Protein AF-A0A1D9QK67-F1 (afdb_monomer_lite)

Secondary structure (DSSP, 8-state):
-------------PPP----S------TT---------TT--HHHHHHHHHHHHHHHHHS-SSS------SSGGGTSSSSHHHHHHHHHHHHHS--

Structure (mmCIF, N/CA/C/O backbone):
data_AF-A0A1D9QK67-F1
#
_entry.id   AF-A0A1D9QK67-F1
#
loop_
_atom_site.group_PDB
_atom_site.id
_atom_site.type_symbol
_atom_site.label_atom_id
_atom_site.label_alt_id
_atom_site.label_comp_id
_atom_site.label_asym_id
_atom_site.label_entity_id
_atom_site.label_seq_id
_atom_site.pdbx_PDB_ins_code
_atom_site.Cartn_x
_atom_site.Cartn_y
_atom_site.Cartn_z
_atom_site.occupancy
_atom_site.B_iso_or_equiv
_atom_site.auth_seq_id
_atom_site.auth_comp_id
_atom_site.auth_asym_id
_atom_site.auth_atom_id
_atom_site.pdbx_PDB_model_num
ATOM 1 N N . MET A 1 1 ? -39.611 62.622 24.370 1.00 45.94 1 MET A N 1
ATOM 2 C CA . MET A 1 1 ? -38.356 62.457 23.599 1.00 45.94 1 MET A CA 1
ATOM 3 C C . MET A 1 1 ? -38.019 60.975 23.451 1.00 45.94 1 MET A C 1
ATOM 5 O O . MET A 1 1 ? -37.628 60.352 24.427 1.00 45.94 1 MET A O 1
ATOM 9 N N . ARG A 1 2 ? -38.202 60.395 22.258 1.00 47.38 2 ARG A N 1
ATOM 10 C CA . ARG A 1 2 ? -37.784 59.020 21.929 1.00 47.38 2 ARG A CA 1
ATOM 11 C C . ARG A 1 2 ? -36.345 59.060 21.396 1.00 47.38 2 ARG A C 1
ATOM 13 O O . ARG A 1 2 ? -36.118 59.706 20.380 1.00 47.38 2 ARG A O 1
ATOM 20 N N . ARG A 1 3 ? -35.384 58.400 22.051 1.00 47.41 3 ARG A N 1
ATOM 21 C CA . ARG A 1 3 ? -34.043 58.156 21.483 1.00 47.41 3 ARG A CA 1
ATOM 22 C C . ARG A 1 3 ? -33.975 56.703 21.019 1.00 47.41 3 ARG A C 1
ATOM 24 O O . ARG A 1 3 ? -33.941 55.793 21.838 1.00 47.41 3 ARG A O 1
ATOM 31 N N . GLY A 1 4 ? -34.029 56.506 19.703 1.00 41.66 4 GLY A N 1
ATOM 32 C CA . GLY A 1 4 ? -33.825 55.208 19.065 1.00 41.66 4 GLY A CA 1
ATOM 33 C C . GLY A 1 4 ? -32.346 54.829 19.088 1.00 41.66 4 GLY A C 1
ATOM 34 O O . GLY A 1 4 ? -31.501 55.612 18.661 1.00 41.66 4 GLY A O 1
ATOM 35 N N . GLY A 1 5 ? -32.038 53.638 19.598 1.00 46.22 5 GLY A N 1
ATOM 36 C CA . GLY A 1 5 ? -30.711 53.038 19.505 1.00 46.22 5 GLY A CA 1
ATOM 37 C C . GLY A 1 5 ? -30.565 52.280 18.189 1.00 46.22 5 GLY A C 1
ATOM 38 O O . GLY A 1 5 ? -31.263 51.294 17.961 1.00 46.22 5 GLY A O 1
ATOM 39 N N . PHE A 1 6 ? -29.655 52.723 17.324 1.00 53.16 6 PHE A N 1
ATOM 40 C CA . PHE A 1 6 ? -29.230 51.960 16.152 1.00 53.16 6 PHE A CA 1
ATOM 41 C C . PHE A 1 6 ? -28.248 50.867 16.602 1.00 53.16 6 PHE A C 1
ATOM 43 O O . PHE A 1 6 ? -27.134 51.161 17.029 1.00 53.16 6 PHE A O 1
ATOM 50 N N . ARG A 1 7 ? -28.658 49.594 16.518 1.00 54.94 7 ARG A N 1
ATOM 51 C CA . ARG A 1 7 ? -27.778 48.429 16.713 1.00 54.94 7 ARG A CA 1
ATOM 52 C C . ARG A 1 7 ? -27.261 47.993 15.343 1.00 54.94 7 ARG A C 1
ATOM 54 O O . ARG A 1 7 ? -27.989 47.369 14.575 1.00 54.94 7 ARG A O 1
ATOM 61 N N . GLY A 1 8 ? -26.018 48.347 15.020 1.00 50.00 8 GLY A N 1
ATOM 62 C CA . GLY A 1 8 ? -25.337 47.837 13.830 1.00 50.00 8 GLY A CA 1
ATOM 63 C C . GLY A 1 8 ? -25.098 46.332 13.965 1.00 50.00 8 GLY A C 1
ATOM 64 O O . GLY A 1 8 ? -24.422 45.895 14.893 1.00 50.00 8 GLY A O 1
ATOM 65 N N . LYS A 1 9 ? -25.669 45.526 13.063 1.00 51.97 9 LYS A N 1
ATOM 66 C CA . LYS A 1 9 ? -25.337 44.100 12.946 1.00 51.97 9 LYS A CA 1
ATOM 67 C C . LYS A 1 9 ? -23.940 43.976 12.336 1.00 51.97 9 LYS A C 1
ATOM 69 O O . LYS A 1 9 ? -23.760 44.257 11.153 1.00 51.97 9 LYS A O 1
ATOM 74 N N . GLY A 1 10 ? -22.965 43.546 13.136 1.00 51.19 10 GLY A N 1
ATOM 75 C CA . GLY A 1 10 ? -21.677 43.080 12.631 1.00 51.19 10 GLY A CA 1
ATOM 76 C C . GLY A 1 10 ? -21.906 41.892 11.699 1.00 51.19 10 GLY A C 1
ATOM 77 O O . GLY A 1 10 ? -22.466 40.877 12.105 1.00 51.19 10 GLY A O 1
ATOM 78 N N . LYS A 1 11 ? -21.539 42.046 10.427 1.00 56.12 11 LYS A N 1
ATOM 79 C CA . LYS A 1 11 ? -21.581 40.972 9.436 1.00 56.12 11 LYS A CA 1
ATOM 80 C C . LYS A 1 11 ? -20.384 40.062 9.702 1.00 56.12 11 LYS A C 1
ATOM 82 O O . LYS A 1 11 ? -19.265 40.407 9.324 1.00 56.12 11 LYS A O 1
ATOM 87 N N . GLU A 1 12 ? -20.611 38.939 10.381 1.00 64.25 12 GLU A N 1
ATOM 88 C CA . GLU A 1 12 ? -19.605 37.885 10.512 1.00 64.25 12 GLU A CA 1
ATOM 89 C C . GLU A 1 12 ? -19.190 37.439 9.107 1.00 64.25 12 GLU A C 1
ATOM 91 O O . GLU A 1 12 ? -19.999 36.977 8.300 1.00 64.25 12 GLU A O 1
ATOM 96 N N . ARG A 1 13 ? -17.918 37.671 8.775 1.00 59.81 13 ARG A N 1
ATOM 97 C CA . ARG A 1 13 ? -17.325 37.176 7.537 1.00 59.81 13 ARG A CA 1
ATOM 98 C C . ARG A 1 13 ? -17.185 35.668 7.700 1.00 59.81 13 ARG A C 1
ATOM 100 O O . ARG A 1 13 ? -16.326 35.220 8.454 1.00 59.81 13 ARG A O 1
ATOM 107 N N . GLY A 1 14 ? -18.041 34.905 7.020 1.00 56.72 14 GLY A N 1
ATOM 108 C CA . GLY A 1 14 ? -17.903 33.455 6.933 1.00 56.72 14 GLY A CA 1
ATOM 109 C C . GLY A 1 14 ? -16.480 33.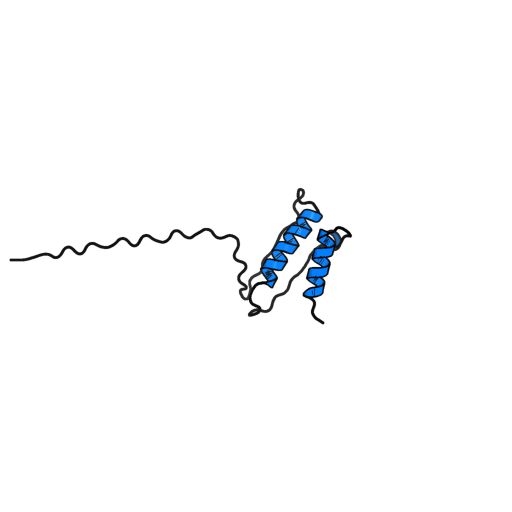117 6.498 1.00 56.72 14 GLY A C 1
ATOM 110 O O . GLY A 1 14 ? -16.025 33.595 5.457 1.00 56.72 14 GLY A O 1
ATOM 11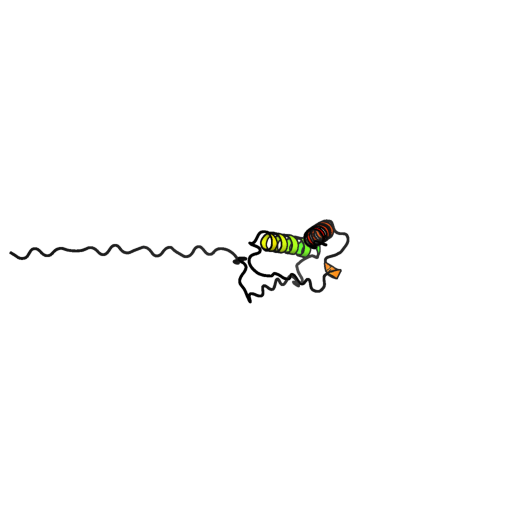1 N N . LYS A 1 15 ? -15.752 32.367 7.334 1.00 62.78 15 LYS A N 1
ATOM 112 C CA . LYS A 1 15 ? -14.416 31.879 6.990 1.00 62.78 15 LYS A CA 1
ATOM 113 C C . LYS A 1 15 ? -14.557 31.057 5.713 1.00 62.78 15 LYS A C 1
ATOM 115 O O . LYS A 1 15 ? -15.268 30.056 5.707 1.00 62.78 15 LYS A O 1
ATOM 120 N N . ALA A 1 16 ? -13.925 31.510 4.633 1.00 65.38 16 ALA A N 1
ATOM 121 C CA . ALA A 1 16 ? -13.837 30.726 3.414 1.00 65.38 16 ALA A CA 1
ATOM 122 C C . ALA A 1 16 ? -13.197 29.380 3.775 1.00 65.38 16 ALA A C 1
ATOM 124 O O . ALA A 1 16 ? -12.124 29.356 4.380 1.00 65.38 16 ALA A O 1
ATOM 125 N N . ALA A 1 17 ? -13.885 28.280 3.467 1.00 67.56 17 ALA A N 1
ATOM 126 C CA . ALA A 1 17 ? -13.349 26.947 3.679 1.00 67.56 17 ALA A CA 1
ATOM 127 C C . ALA A 1 17 ? -12.046 26.833 2.880 1.00 67.56 17 ALA A C 1
ATOM 129 O O . ALA A 1 17 ? -12.047 26.928 1.650 1.00 67.56 17 ALA A O 1
ATOM 130 N N . VAL A 1 18 ? -10.927 26.692 3.590 1.00 69.75 18 VAL A N 1
ATOM 131 C CA . VAL A 1 18 ? -9.644 26.368 2.974 1.00 69.75 18 VAL A CA 1
ATOM 132 C C . VAL A 1 18 ? -9.839 25.016 2.303 1.00 69.75 18 VAL A C 1
ATOM 134 O O . VAL A 1 18 ? -10.173 24.044 2.975 1.00 69.75 18 VAL A O 1
ATOM 137 N N . LYS A 1 19 ? -9.685 24.955 0.978 1.00 64.81 19 LYS A N 1
ATOM 138 C CA . LYS A 1 19 ? -9.657 23.677 0.266 1.00 64.81 19 LYS A CA 1
ATOM 139 C C . LYS A 1 19 ? -8.364 22.967 0.654 1.00 64.81 19 LYS A C 1
ATOM 141 O O . LYS A 1 19 ? -7.317 23.224 0.068 1.00 64.81 19 LYS A O 1
ATOM 146 N N . THR A 1 20 ? -8.425 22.143 1.688 1.00 71.44 20 THR A N 1
ATOM 147 C CA . THR A 1 20 ? -7.366 21.188 2.004 1.00 71.44 20 THR A CA 1
ATOM 148 C C . THR A 1 20 ? -7.412 20.047 0.986 1.00 71.44 20 THR A C 1
ATOM 150 O O . THR A 1 20 ? -8.426 19.857 0.311 1.00 71.44 20 THR A O 1
ATOM 153 N N . GLY A 1 21 ? -6.302 19.321 0.828 1.00 79.00 21 GLY A N 1
ATOM 154 C CA . GLY A 1 21 ? -6.265 18.110 0.003 1.00 79.00 21 GLY A CA 1
ATOM 155 C C . GLY A 1 21 ? -7.195 17.010 0.533 1.00 79.00 21 GLY A C 1
ATOM 156 O O . GLY A 1 21 ? -8.015 17.245 1.420 1.00 79.00 21 GLY A O 1
ATOM 157 N N . ASN A 1 22 ? -7.052 15.796 -0.003 1.00 83.38 22 ASN A N 1
ATOM 158 C CA . ASN A 1 22 ? -7.834 14.648 0.461 1.00 83.38 22 ASN A CA 1
ATOM 159 C C . ASN A 1 22 ? -7.647 14.437 1.969 1.00 83.38 22 ASN A C 1
ATOM 161 O O . ASN A 1 22 ? -6.516 14.381 2.450 1.00 83.38 22 ASN A O 1
ATOM 165 N N . ASP A 1 23 ? -8.757 14.321 2.698 1.00 86.31 23 ASP A N 1
ATOM 166 C CA . ASP A 1 23 ? -8.738 14.013 4.124 1.00 86.31 23 ASP A CA 1
ATOM 167 C C . ASP A 1 23 ? -8.456 12.519 4.326 1.00 86.31 23 ASP A C 1
ATOM 169 O O . ASP A 1 23 ? -9.181 11.651 3.829 1.00 86.31 23 ASP A O 1
ATOM 173 N N . TRP A 1 24 ? -7.388 12.208 5.055 1.00 87.25 24 TRP A N 1
ATOM 174 C CA . TRP A 1 24 ? -6.980 10.841 5.370 1.00 87.25 24 TRP A CA 1
ATOM 175 C C . TRP A 1 24 ? -7.385 10.403 6.782 1.00 87.25 24 TRP A C 1
ATOM 177 O O . TRP A 1 24 ? -7.112 9.259 7.146 1.00 87.25 24 TRP A O 1
ATOM 187 N N . THR A 1 25 ? -8.121 11.229 7.531 1.00 89.38 25 THR A N 1
ATOM 188 C CA . THR A 1 25 ? -8.612 10.912 8.881 1.00 89.38 25 THR A CA 1
ATOM 189 C C . THR A 1 25 ? -9.399 9.588 8.890 1.00 89.38 25 THR A C 1
ATOM 191 O O . THR A 1 25 ? -10.356 9.436 8.130 1.00 89.38 25 THR A O 1
ATOM 194 N N . PRO A 1 26 ? -9.003 8.568 9.674 1.00 88.25 26 PRO A N 1
ATOM 195 C CA . PRO A 1 26 ? -9.681 7.274 9.686 1.00 88.25 26 PRO A CA 1
ATOM 196 C C . PRO A 1 26 ? -11.104 7.388 10.239 1.00 88.25 26 PRO A C 1
ATOM 198 O O . PRO A 1 26 ? -11.303 7.912 11.331 1.00 88.25 26 PRO A O 1
ATOM 201 N N . GLU A 1 27 ? -12.075 6.829 9.518 1.00 90.69 27 GLU A N 1
ATOM 202 C CA . GLU A 1 27 ? -13.479 6.776 9.932 1.00 90.69 27 GLU A CA 1
ATOM 203 C C . GLU A 1 27 ? -14.009 5.343 9.765 1.00 90.69 27 GLU A C 1
ATOM 205 O O . GLU A 1 27 ? -13.695 4.692 8.760 1.00 90.69 27 GLU A O 1
ATOM 210 N N . PRO A 1 28 ? -14.801 4.816 10.716 1.00 91.06 28 PRO A N 1
ATOM 211 C CA . PRO A 1 28 ? -15.429 3.507 10.565 1.00 91.06 28 PRO A CA 1
ATOM 212 C C . PRO A 1 28 ? -16.285 3.428 9.294 1.00 91.06 28 PRO A C 1
ATOM 214 O O . PRO A 1 28 ? -17.068 4.327 9.007 1.00 91.06 28 PRO A O 1
ATOM 217 N N . GLY A 1 29 ? -16.150 2.336 8.538 1.00 90.56 29 GLY A N 1
ATOM 218 C CA . GLY A 1 29 ? -16.902 2.125 7.295 1.00 90.56 29 GLY A CA 1
ATOM 219 C C . GLY A 1 29 ? -16.378 2.901 6.079 1.00 90.56 29 GLY A C 1
ATOM 220 O O . GLY A 1 29 ? -16.981 2.812 5.011 1.00 90.56 29 GLY A O 1
ATOM 221 N N . ARG A 1 30 ? -15.260 3.631 6.201 1.00 90.19 30 ARG A N 1
ATOM 222 C CA . ARG A 1 30 ? -14.649 4.357 5.081 1.00 90.19 30 ARG A CA 1
ATOM 223 C C . ARG A 1 30 ? -13.741 3.450 4.247 1.00 90.19 30 ARG A C 1
ATOM 225 O O . ARG A 1 30 ? -12.796 2.865 4.770 1.00 90.19 30 ARG A O 1
ATOM 232 N N . LEU A 1 31 ? -14.007 3.384 2.942 1.00 90.88 31 LEU A N 1
ATOM 233 C CA . LEU A 1 31 ? -13.167 2.710 1.949 1.00 90.88 31 LEU A CA 1
ATOM 234 C C . LEU A 1 31 ? -12.466 3.755 1.076 1.00 90.88 31 LEU A C 1
ATOM 236 O O . LEU A 1 31 ? -13.124 4.501 0.353 1.00 90.88 31 LEU A O 1
ATOM 240 N N . THR A 1 32 ? -11.137 3.785 1.123 1.00 89.19 32 THR A N 1
ATOM 241 C CA . THR A 1 32 ? -10.317 4.637 0.254 1.00 89.19 32 THR A CA 1
ATOM 242 C C . THR A 1 32 ? -9.689 3.778 -0.834 1.00 89.19 32 THR A C 1
ATOM 244 O O . THR A 1 32 ? -8.938 2.856 -0.528 1.00 89.19 32 THR A O 1
ATOM 247 N N . ILE A 1 33 ? -9.982 4.090 -2.098 1.00 90.12 33 ILE A N 1
ATOM 248 C CA . ILE A 1 33 ? -9.387 3.427 -3.263 1.00 90.12 33 ILE A CA 1
ATOM 249 C C . ILE A 1 33 ? -8.372 4.383 -3.883 1.00 90.12 33 ILE A C 1
ATOM 251 O O . ILE A 1 33 ? -8.699 5.532 -4.178 1.00 90.12 33 ILE A O 1
ATOM 255 N N . VAL A 1 34 ? -7.147 3.901 -4.075 1.00 87.25 34 VAL A N 1
ATOM 256 C CA . VAL A 1 34 ? -6.086 4.629 -4.774 1.00 87.25 34 VAL A CA 1
ATOM 257 C C . VAL A 1 34 ? -5.847 3.920 -6.099 1.00 87.25 34 VAL A C 1
ATOM 259 O O . VAL A 1 34 ? -5.311 2.816 -6.118 1.00 87.25 34 VAL A O 1
ATOM 262 N N . ASP A 1 35 ? -6.273 4.544 -7.194 1.00 85.38 35 ASP A N 1
ATOM 263 C CA . ASP A 1 35 ? -6.047 4.016 -8.537 1.00 85.38 35 ASP A CA 1
ATOM 264 C C . ASP A 1 35 ? -4.719 4.543 -9.094 1.00 85.38 35 ASP A C 1
ATOM 266 O O . ASP A 1 35 ? -4.536 5.748 -9.278 1.00 85.38 35 ASP A O 1
ATOM 270 N N . LEU A 1 36 ? -3.784 3.621 -9.325 1.00 78.25 36 LEU A N 1
ATOM 271 C CA . LEU A 1 36 ? -2.457 3.882 -9.889 1.00 78.25 36 LEU A CA 1
ATOM 272 C C . LEU A 1 36 ? -2.291 3.257 -11.282 1.00 78.25 36 LEU A C 1
ATOM 274 O O . LEU A 1 36 ? -1.200 3.309 -11.855 1.00 78.25 36 LEU A O 1
ATOM 278 N N . LEU A 1 37 ? -3.354 2.673 -11.842 1.00 70.50 37 LEU A N 1
ATOM 279 C CA . LEU A 1 37 ? -3.363 1.994 -13.136 1.00 70.50 37 LEU A CA 1
ATOM 280 C C . LEU A 1 37 ? -3.581 3.006 -14.267 1.00 70.50 37 LEU A C 1
ATOM 282 O O . LEU A 1 37 ? -4.506 2.893 -15.067 1.00 70.50 37 LEU A O 1
ATOM 286 N N . TYR A 1 38 ? -2.725 4.022 -14.346 1.00 71.44 38 TYR A N 1
ATOM 287 C CA . TYR A 1 38 ? -2.772 4.991 -15.437 1.00 71.44 38 TYR A CA 1
ATOM 288 C C . TYR A 1 38 ? -1.650 4.709 -16.448 1.00 71.44 38 TYR A C 1
ATOM 290 O O . TYR A 1 38 ? -0.499 4.549 -16.039 1.00 71.44 38 TYR A O 1
ATOM 298 N N . PRO A 1 39 ? -1.924 4.697 -17.769 1.00 71.25 39 PRO A N 1
ATOM 299 C CA . PRO A 1 39 ? -0.942 4.314 -18.790 1.00 71.25 39 PRO A CA 1
ATOM 300 C C . PRO A 1 39 ? 0.307 5.206 -18.853 1.00 71.25 39 PRO A C 1
ATOM 302 O O . PRO A 1 39 ? 1.285 4.828 -19.490 1.00 71.25 39 PRO A O 1
ATOM 305 N N . CYS A 1 40 ? 0.302 6.380 -18.211 1.00 71.38 40 CYS A N 1
ATOM 306 C CA . CYS A 1 40 ? 1.475 7.256 -18.129 1.00 71.38 40 CYS A CA 1
ATOM 307 C C . CYS A 1 40 ? 2.248 7.179 -16.802 1.00 71.38 40 CYS A C 1
ATOM 309 O O . CYS A 1 40 ? 3.207 7.930 -16.627 1.00 71.38 40 CYS A O 1
ATOM 311 N N . ILE A 1 41 ? 1.841 6.327 -15.858 1.00 80.19 41 ILE A N 1
ATOM 312 C CA . ILE A 1 41 ? 2.571 6.141 -14.603 1.00 80.19 41 ILE A CA 1
ATOM 313 C C . ILE A 1 41 ? 3.548 4.980 -14.787 1.00 80.19 41 ILE A C 1
ATOM 315 O O . ILE A 1 41 ? 3.156 3.857 -15.100 1.00 80.19 41 ILE A O 1
ATOM 319 N N . THR A 1 42 ? 4.840 5.255 -14.602 1.00 85.25 42 THR A N 1
ATOM 320 C CA . THR A 1 42 ? 5.865 4.206 -14.571 1.00 85.25 42 THR A CA 1
ATOM 321 C C . THR A 1 42 ? 5.712 3.370 -13.303 1.00 85.25 42 THR A C 1
ATOM 323 O O . THR A 1 42 ? 5.189 3.846 -12.295 1.00 85.25 42 THR A O 1
ATOM 326 N N . SER A 1 43 ? 6.212 2.131 -13.311 1.00 81.25 43 SER A N 1
ATOM 327 C CA . SER A 1 43 ? 6.199 1.298 -12.102 1.00 81.25 43 SER A CA 1
ATOM 328 C C . SER A 1 43 ? 6.867 1.997 -10.912 1.00 81.25 43 SER A C 1
ATOM 330 O O . SER A 1 43 ? 6.362 1.907 -9.800 1.00 81.25 43 SER A O 1
ATOM 332 N N . GLU A 1 44 ? 7.968 2.714 -11.139 1.00 83.38 44 GLU A N 1
ATOM 333 C CA . GLU A 1 44 ? 8.704 3.454 -10.102 1.00 83.38 44 GLU A CA 1
ATOM 334 C C . GLU A 1 44 ? 7.881 4.634 -9.560 1.00 83.38 44 GLU A C 1
ATOM 336 O O . GLU A 1 44 ? 7.834 4.874 -8.349 1.00 83.38 44 GLU A O 1
ATOM 341 N N . GLY A 1 45 ? 7.164 5.336 -10.447 1.00 85.75 45 GLY A N 1
ATOM 342 C CA . GLY A 1 45 ? 6.245 6.411 -10.079 1.00 85.75 45 GLY A CA 1
ATOM 343 C C . GLY A 1 45 ? 5.062 5.909 -9.251 1.00 85.75 45 GLY A C 1
ATOM 344 O O . GLY A 1 45 ? 4.718 6.516 -8.237 1.00 85.75 45 GLY A O 1
ATOM 345 N N . ALA A 1 46 ? 4.485 4.765 -9.626 1.00 85.44 46 ALA A N 1
ATOM 346 C CA . ALA A 1 46 ? 3.444 4.109 -8.842 1.00 85.44 46 ALA A CA 1
ATOM 347 C C . ALA A 1 46 ? 3.964 3.663 -7.466 1.00 85.44 46 ALA A C 1
ATOM 349 O O . ALA A 1 46 ? 3.305 3.938 -6.465 1.00 85.44 46 ALA A O 1
ATOM 350 N N . CYS A 1 47 ? 5.158 3.059 -7.386 1.00 85.31 47 CYS A N 1
ATOM 351 C CA . CYS A 1 47 ? 5.778 2.679 -6.110 1.00 85.31 47 CYS A CA 1
ATOM 352 C C . CYS A 1 47 ? 5.984 3.891 -5.192 1.00 85.31 47 CYS A C 1
ATOM 354 O O . CYS A 1 47 ? 5.671 3.837 -4.003 1.00 85.31 47 CYS A O 1
ATOM 356 N N . SER A 1 48 ? 6.462 5.006 -5.746 1.00 87.31 48 SER A N 1
ATOM 357 C CA . SER A 1 48 ? 6.665 6.251 -4.999 1.00 87.31 48 SER A CA 1
ATOM 358 C C . SER A 1 48 ? 5.349 6.820 -4.46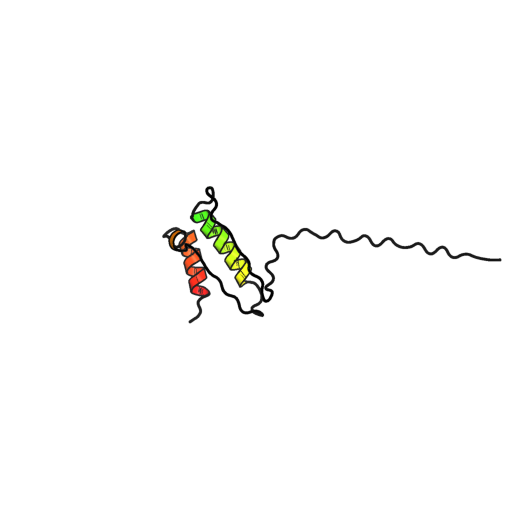9 1.00 87.31 48 SER A C 1
ATOM 360 O O . SER A 1 48 ? 5.253 7.173 -3.293 1.00 87.31 48 SER A O 1
ATOM 362 N N . LEU A 1 49 ? 4.314 6.875 -5.311 1.00 88.81 49 LEU A N 1
ATOM 363 C CA . LEU A 1 49 ? 3.000 7.377 -4.911 1.00 88.81 49 LEU A CA 1
ATOM 364 C C . LEU A 1 49 ? 2.351 6.470 -3.861 1.00 88.81 49 LEU A C 1
ATOM 366 O O . LEU A 1 49 ? 1.790 6.962 -2.883 1.00 88.81 49 LEU A O 1
ATOM 370 N N . PHE A 1 50 ? 2.502 5.155 -4.006 1.00 87.69 50 PHE A N 1
ATOM 371 C CA . PHE A 1 50 ? 2.037 4.204 -3.009 1.00 87.69 50 PHE A CA 1
ATOM 372 C C . PHE A 1 50 ? 2.758 4.392 -1.669 1.00 87.69 50 PHE A C 1
ATOM 374 O O . PHE A 1 50 ? 2.090 4.436 -0.641 1.00 87.69 50 PHE A O 1
ATOM 381 N N . ASN A 1 51 ? 4.084 4.577 -1.657 1.00 87.81 51 ASN A N 1
ATOM 382 C CA . ASN A 1 51 ? 4.844 4.859 -0.431 1.00 87.81 51 ASN A CA 1
ATOM 383 C C . ASN A 1 51 ? 4.344 6.116 0.288 1.00 87.81 51 ASN A C 1
ATOM 385 O O . ASN A 1 51 ? 4.202 6.113 1.511 1.00 87.81 51 ASN A O 1
ATOM 389 N N . ILE A 1 52 ? 4.025 7.172 -0.464 1.00 89.38 52 ILE A N 1
ATOM 390 C CA . ILE A 1 52 ? 3.452 8.405 0.089 1.00 89.38 52 ILE A CA 1
ATOM 391 C C . ILE A 1 52 ? 2.075 8.126 0.705 1.00 89.38 52 ILE A C 1
ATOM 393 O O . ILE A 1 52 ? 1.843 8.464 1.866 1.00 89.38 52 ILE A O 1
ATOM 397 N N . CYS A 1 53 ? 1.170 7.478 -0.036 1.00 89.81 53 CYS A N 1
ATOM 398 C CA . CYS A 1 53 ? -0.162 7.125 0.462 1.00 89.81 53 CYS A CA 1
ATOM 399 C C . CYS A 1 53 ? -0.092 6.227 1.703 1.00 89.81 53 CYS A C 1
ATOM 401 O O . CYS A 1 53 ? -0.837 6.434 2.661 1.00 89.81 53 CYS A O 1
ATOM 403 N N . LEU A 1 54 ? 0.823 5.261 1.702 1.00 88.69 54 LEU A N 1
ATOM 404 C CA . LEU A 1 54 ? 1.059 4.343 2.804 1.00 88.69 54 LEU A CA 1
ATOM 405 C C . LEU A 1 54 ? 1.576 5.081 4.046 1.00 88.69 54 LEU A C 1
ATOM 407 O O . LEU A 1 54 ? 1.042 4.856 5.127 1.00 88.69 54 LEU A O 1
ATOM 411 N N . SER A 1 55 ? 2.539 5.999 3.908 1.00 89.38 55 SER A N 1
ATOM 412 C CA . SER A 1 55 ? 3.033 6.811 5.035 1.00 89.38 55 SER A CA 1
ATOM 413 C C . SER A 1 55 ? 1.908 7.629 5.660 1.00 89.38 55 SER A C 1
ATOM 415 O O . SER A 1 55 ? 1.665 7.525 6.862 1.00 89.38 55 SER A O 1
ATOM 417 N N . ILE A 1 56 ? 1.142 8.350 4.830 1.00 89.44 56 ILE A N 1
ATOM 418 C CA . ILE A 1 56 ? 0.003 9.152 5.293 1.00 89.44 56 ILE A CA 1
ATOM 419 C C . ILE A 1 56 ? -1.005 8.266 6.021 1.00 89.44 56 ILE A C 1
ATOM 421 O O . ILE A 1 56 ? -1.489 8.645 7.085 1.00 89.44 56 ILE A O 1
ATOM 425 N N . PHE A 1 57 ? -1.313 7.085 5.477 1.00 88.06 57 PHE A N 1
ATOM 426 C CA . PHE A 1 57 ? -2.227 6.136 6.099 1.00 88.06 57 PHE A CA 1
ATOM 427 C C . PHE A 1 57 ? -1.716 5.668 7.465 1.00 88.06 57 PHE A C 1
ATOM 429 O O . PHE A 1 57 ? -2.484 5.652 8.424 1.00 88.06 57 PHE A O 1
ATOM 436 N N . LEU A 1 58 ? -0.438 5.318 7.594 1.00 86.62 58 LEU A N 1
ATOM 437 C CA . LEU A 1 58 ? 0.139 4.798 8.839 1.00 86.62 58 LEU A CA 1
ATOM 438 C C . LEU A 1 58 ? 0.273 5.850 9.936 1.00 86.62 58 LEU A C 1
ATOM 440 O O . LEU A 1 58 ? 0.069 5.522 11.103 1.00 86.62 58 LEU A O 1
ATOM 444 N N . GLU A 1 59 ? 0.569 7.096 9.569 1.00 88.00 59 GLU A N 1
ATOM 445 C CA . GLU A 1 59 ? 0.693 8.220 10.503 1.00 88.00 59 GLU A CA 1
ATOM 446 C C . GLU A 1 59 ? -0.627 8.552 11.217 1.00 88.00 59 GLU A C 1
ATOM 448 O O . GLU A 1 59 ? -0.618 9.169 12.282 1.00 88.00 59 GLU A O 1
ATOM 453 N N . GLN A 1 60 ? -1.774 8.122 10.677 1.00 87.12 60 GLN A N 1
ATOM 454 C CA . GLN A 1 60 ? -3.062 8.371 11.325 1.00 87.12 60 GLN A CA 1
ATOM 455 C C . GLN A 1 60 ? -3.275 7.519 12.583 1.00 87.12 60 GLN A C 1
ATOM 457 O O . GLN A 1 60 ? -2.770 6.398 12.707 1.00 87.12 60 GLN A O 1
ATOM 462 N N . SER A 1 61 ? -4.134 8.018 13.480 1.00 83.44 61 S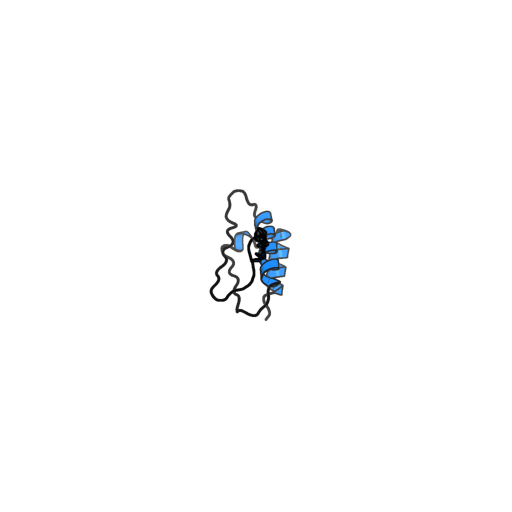ER A N 1
ATOM 463 C CA . SER A 1 61 ? -4.506 7.330 14.723 1.00 83.44 61 SER A CA 1
ATOM 464 C C . SER A 1 61 ? -5.048 5.910 14.486 1.00 83.44 61 SER A C 1
ATOM 466 O O . SER A 1 61 ? -5.819 5.663 13.559 1.00 83.44 61 SER A O 1
ATOM 468 N N . LEU A 1 62 ? -4.677 4.974 15.362 1.00 83.88 62 LEU A N 1
ATOM 469 C CA . LEU A 1 62 ? -5.075 3.558 15.313 1.00 83.88 62 LEU A CA 1
ATOM 470 C C . LEU A 1 62 ? -6.433 3.280 15.992 1.00 83.88 62 LEU A C 1
ATOM 472 O O . LEU A 1 62 ? -6.704 2.156 16.398 1.00 83.88 62 LEU A O 1
ATOM 476 N N . ASN A 1 63 ? -7.299 4.290 16.120 1.00 87.00 63 ASN A N 1
ATOM 477 C CA . ASN A 1 63 ? -8.572 4.183 16.850 1.00 87.00 63 ASN A CA 1
ATOM 478 C C . ASN A 1 63 ? -9.621 3.307 16.141 1.00 87.00 63 ASN A C 1
ATOM 480 O O . ASN A 1 63 ? -10.639 2.955 16.732 1.00 87.00 63 ASN A O 1
ATOM 484 N N . VAL A 1 64 ? -9.385 2.974 14.871 1.00 88.00 64 VAL A N 1
ATOM 485 C CA . VAL A 1 64 ? -10.245 2.134 14.035 1.00 88.00 64 VAL A CA 1
ATOM 486 C C . VAL A 1 64 ? -9.393 1.004 13.459 1.00 88.00 64 VAL A C 1
ATOM 488 O O . VAL A 1 64 ? -8.232 1.219 13.104 1.00 88.00 64 VAL A O 1
ATOM 491 N N . GLY A 1 65 ? -9.968 -0.198 13.359 1.00 85.31 65 GLY A N 1
ATOM 492 C CA . GLY A 1 65 ? -9.343 -1.319 12.658 1.00 85.31 65 GLY A CA 1
ATOM 493 C C . GLY A 1 65 ? -9.124 -0.975 11.186 1.00 85.31 65 GLY A C 1
ATOM 494 O O . GLY A 1 65 ? -10.021 -0.461 10.520 1.00 85.31 65 GLY A O 1
ATOM 495 N N . ARG A 1 66 ? -7.917 -1.229 10.684 1.00 86.50 66 ARG A N 1
ATOM 496 C CA . ARG A 1 66 ? -7.488 -0.826 9.345 1.00 86.50 66 ARG A CA 1
ATOM 497 C C . ARG A 1 66 ? -6.934 -2.020 8.595 1.00 86.50 66 ARG A C 1
ATOM 499 O O . ARG A 1 66 ? -6.171 -2.800 9.155 1.00 86.50 66 ARG A O 1
ATOM 506 N N . VAL A 1 67 ? -7.312 -2.131 7.328 1.00 87.94 67 VAL A N 1
ATOM 507 C CA . VAL A 1 67 ? -6.822 -3.161 6.414 1.00 87.94 67 VAL A CA 1
ATOM 508 C C . VAL A 1 67 ? -6.290 -2.461 5.177 1.00 87.94 67 VAL A C 1
ATOM 510 O O . VAL A 1 67 ? -6.930 -1.549 4.655 1.00 87.94 67 VAL A O 1
ATOM 513 N N . ILE A 1 68 ? -5.113 -2.885 4.732 1.00 87.69 68 ILE A N 1
ATOM 514 C CA . ILE A 1 68 ? -4.520 -2.461 3.469 1.00 87.69 68 ILE A CA 1
ATOM 515 C C . ILE A 1 68 ? -4.557 -3.668 2.547 1.00 87.69 68 ILE A C 1
ATOM 517 O O . ILE A 1 68 ? -4.122 -4.754 2.928 1.00 87.69 68 ILE A O 1
ATOM 521 N N . VAL A 1 69 ? -5.079 -3.471 1.343 1.00 88.12 69 VAL A N 1
ATOM 522 C CA . VAL A 1 69 ? -5.083 -4.479 0.287 1.00 88.12 69 VAL A CA 1
ATOM 523 C C . VAL A 1 69 ? -4.275 -3.914 -0.870 1.00 88.12 69 VAL A C 1
ATOM 525 O O . VAL A 1 69 ? -4.541 -2.800 -1.316 1.00 88.12 69 VAL A O 1
ATOM 528 N N . LEU A 1 70 ? -3.276 -4.665 -1.329 1.00 85.75 70 LEU A N 1
ATOM 529 C CA . LEU A 1 70 ? -2.586 -4.381 -2.582 1.00 85.75 70 LEU A CA 1
ATOM 530 C C . LEU A 1 70 ? -3.096 -5.342 -3.648 1.00 85.75 70 LEU A C 1
ATOM 532 O O . LEU A 1 70 ? -2.942 -6.554 -3.501 1.00 85.75 70 LEU A O 1
ATOM 536 N N . ASP A 1 71 ? -3.662 -4.791 -4.716 1.00 85.94 71 ASP A N 1
ATOM 537 C CA . ASP A 1 71 ? -3.974 -5.544 -5.927 1.00 85.94 71 ASP A CA 1
ATOM 538 C C . ASP A 1 71 ? -2.799 -5.477 -6.911 1.00 85.94 71 ASP A C 1
ATOM 540 O O . ASP A 1 71 ? -2.038 -4.507 -6.913 1.00 85.94 71 ASP A O 1
ATOM 544 N N . GLU A 1 72 ? -2.621 -6.521 -7.721 1.00 83.44 72 GLU A N 1
ATOM 545 C CA . GLU A 1 72 ? -1.562 -6.608 -8.739 1.00 83.44 72 GLU A CA 1
ATOM 546 C C . GLU A 1 72 ? -0.147 -6.291 -8.203 1.00 83.44 72 GLU A C 1
ATOM 548 O O . GLU A 1 72 ? 0.725 -5.816 -8.932 1.00 83.44 72 GLU A O 1
ATOM 553 N N . ALA A 1 73 ? 0.115 -6.580 -6.920 1.00 79.06 73 ALA A N 1
ATOM 554 C CA . ALA A 1 73 ? 1.350 -6.194 -6.228 1.00 79.06 73 ALA A CA 1
ATOM 555 C C . ALA A 1 73 ? 2.626 -6.681 -6.936 1.00 79.06 73 ALA A C 1
ATOM 557 O O . ALA A 1 73 ? 3.664 -6.030 -6.863 1.00 79.06 73 ALA A O 1
ATOM 558 N N . HIS A 1 74 ? 2.536 -7.788 -7.677 1.00 81.38 74 HIS A N 1
ATOM 559 C CA . HIS A 1 74 ? 3.624 -8.341 -8.480 1.00 81.38 74 HIS A CA 1
ATOM 560 C C . HIS A 1 74 ? 4.145 -7.381 -9.568 1.00 81.38 74 HIS A C 1
ATOM 562 O O . HIS A 1 74 ? 5.281 -7.532 -10.009 1.00 81.38 74 HIS A O 1
ATOM 568 N N . LYS A 1 75 ? 3.363 -6.376 -9.985 1.00 77.38 75 LYS A N 1
ATOM 569 C CA . LYS A 1 75 ? 3.822 -5.311 -10.894 1.00 77.38 75 LYS A CA 1
ATOM 570 C C . LYS A 1 75 ? 4.767 -4.321 -10.213 1.00 77.38 75 LYS A C 1
ATOM 572 O O . LYS A 1 75 ? 5.622 -3.742 -10.878 1.00 77.38 75 LYS A O 1
ATOM 577 N N . TYR A 1 76 ? 4.624 -4.153 -8.900 1.00 73.19 76 TYR A N 1
ATOM 578 C CA . TYR A 1 76 ? 5.289 -3.112 -8.113 1.00 73.19 76 TYR A CA 1
ATOM 579 C C . TYR A 1 76 ? 6.339 -3.667 -7.141 1.00 73.19 76 TYR A C 1
ATOM 581 O O . TYR A 1 76 ? 7.267 -2.958 -6.776 1.00 73.19 76 TYR A O 1
ATOM 589 N N . MET A 1 77 ? 6.251 -4.943 -6.760 1.00 74.50 77 MET A N 1
ATOM 590 C CA . MET A 1 77 ? 7.253 -5.671 -5.969 1.00 74.50 77 MET A CA 1
ATOM 591 C C . MET A 1 77 ? 8.359 -6.235 -6.871 1.00 74.50 77 MET A C 1
ATOM 593 O O . MET A 1 77 ? 8.586 -7.442 -6.938 1.00 74.50 77 MET A O 1
ATOM 597 N N . ASN A 1 78 ? 9.012 -5.350 -7.619 1.00 76.44 78 ASN A N 1
ATOM 598 C CA . ASN A 1 78 ? 10.147 -5.683 -8.475 1.00 76.44 78 ASN A CA 1
ATOM 599 C C . ASN A 1 78 ? 11.481 -5.290 -7.801 1.00 76.44 78 ASN A C 1
ATOM 601 O O . ASN A 1 78 ? 11.526 -4.982 -6.612 1.00 76.44 78 ASN A O 1
ATOM 605 N N . THR A 1 79 ? 12.591 -5.339 -8.540 1.00 74.12 79 THR A N 1
ATOM 606 C CA . THR A 1 79 ? 13.936 -5.061 -8.008 1.00 74.12 79 THR A CA 1
ATOM 607 C C . THR A 1 79 ? 14.338 -3.580 -8.045 1.00 74.12 79 THR A C 1
ATOM 609 O O . THR A 1 79 ? 15.512 -3.282 -7.825 1.00 74.12 79 THR A O 1
ATOM 612 N N . SER A 1 80 ? 13.425 -2.648 -8.353 1.00 80.31 80 SER A N 1
ATOM 613 C CA . SER A 1 80 ? 13.732 -1.211 -8.320 1.00 80.31 80 SER A CA 1
ATOM 614 C C . SER A 1 80 ? 13.993 -0.725 -6.888 1.00 80.31 80 SER A C 1
ATOM 616 O O . SER A 1 80 ? 13.603 -1.363 -5.902 1.00 80.31 80 SER A O 1
ATOM 618 N N . ALA A 1 81 ? 14.658 0.424 -6.754 1.00 82.19 81 ALA A N 1
ATOM 619 C CA . ALA A 1 81 ? 14.940 1.014 -5.447 1.00 82.19 81 ALA A CA 1
ATOM 620 C C . ALA A 1 81 ? 13.642 1.373 -4.701 1.00 82.19 81 ALA A C 1
ATOM 622 O O . ALA A 1 81 ? 13.493 1.076 -3.517 1.00 82.19 81 ALA A O 1
ATOM 623 N N . GLU A 1 82 ? 12.670 1.936 -5.413 1.00 81.38 82 GLU A N 1
ATOM 624 C CA . GLU A 1 82 ? 11.362 2.351 -4.903 1.00 81.38 82 GLU A CA 1
ATOM 625 C C . GLU A 1 82 ? 10.523 1.143 -4.479 1.00 81.38 82 GLU A C 1
ATOM 627 O O . GLU A 1 82 ? 9.866 1.180 -3.435 1.00 81.38 82 GLU A O 1
ATOM 632 N N . ALA A 1 83 ? 10.573 0.060 -5.262 1.00 82.62 83 ALA A N 1
ATOM 633 C CA . ALA A 1 83 ? 9.938 -1.217 -4.949 1.00 82.62 83 ALA A CA 1
ATOM 634 C C . ALA A 1 83 ? 10.542 -1.872 -3.696 1.00 82.62 83 ALA A C 1
ATOM 636 O O . ALA A 1 83 ? 9.816 -2.402 -2.849 1.00 82.62 83 ALA A O 1
ATOM 637 N N . SER A 1 84 ? 11.865 -1.788 -3.531 1.00 84.88 84 SER A N 1
ATOM 638 C CA . SER A 1 84 ? 12.558 -2.247 -2.323 1.00 84.88 84 SER A CA 1
ATOM 639 C C . SER A 1 84 ? 12.139 -1.437 -1.095 1.00 84.88 84 SER A C 1
ATOM 641 O O . SER A 1 84 ? 11.790 -2.016 -0.065 1.00 84.88 84 SER A O 1
ATOM 643 N N . THR A 1 85 ? 12.083 -0.105 -1.199 1.00 85.94 85 THR A N 1
ATOM 644 C CA . THR A 1 85 ? 11.558 0.753 -0.124 1.00 85.94 85 THR A CA 1
ATOM 645 C C . THR A 1 85 ? 10.126 0.373 0.233 1.00 85.94 85 THR A C 1
ATOM 647 O O . THR A 1 85 ? 9.849 0.143 1.406 1.00 85.94 85 THR A O 1
ATOM 650 N N . LEU A 1 86 ? 9.252 0.218 -0.765 1.00 83.75 86 LEU A N 1
ATOM 651 C CA . LEU A 1 86 ? 7.866 -0.203 -0.566 1.00 83.75 86 LEU A CA 1
ATOM 652 C C . LEU A 1 86 ? 7.771 -1.529 0.190 1.00 83.75 86 LEU A C 1
ATOM 654 O O . LEU A 1 86 ? 7.038 -1.643 1.172 1.00 83.75 86 LEU A O 1
ATOM 658 N N . THR A 1 87 ? 8.549 -2.519 -0.237 1.00 85.50 87 THR A N 1
ATOM 659 C CA . THR A 1 87 ? 8.573 -3.848 0.379 1.00 85.50 87 THR A CA 1
ATOM 660 C C . THR A 1 87 ? 9.050 -3.779 1.829 1.00 85.50 87 THR A C 1
ATOM 662 O O . THR A 1 87 ? 8.414 -4.352 2.712 1.00 85.50 87 THR A O 1
ATOM 665 N N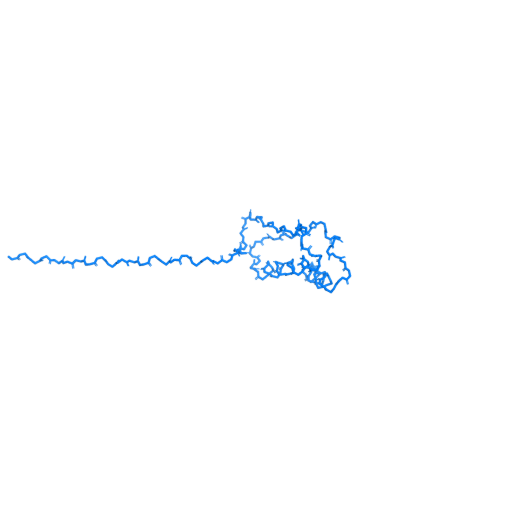 . ASN A 1 88 ? 10.121 -3.033 2.106 1.00 85.88 88 ASN A N 1
ATOM 666 C CA . ASN A 1 88 ? 10.639 -2.856 3.464 1.00 85.88 88 ASN A CA 1
ATOM 667 C C . ASN A 1 88 ? 9.631 -2.144 4.374 1.00 85.88 88 ASN A C 1
ATOM 669 O O . ASN A 1 88 ? 9.432 -2.558 5.518 1.00 85.88 88 ASN A O 1
ATOM 673 N N . THR A 1 89 ? 8.954 -1.113 3.866 1.00 85.31 89 THR A N 1
ATOM 674 C CA . THR A 1 89 ? 7.890 -0.424 4.599 1.00 85.31 89 THR A CA 1
ATOM 675 C C . THR A 1 89 ? 6.750 -1.386 4.919 1.00 85.31 89 THR A C 1
ATOM 677 O O . THR A 1 89 ? 6.359 -1.474 6.081 1.00 85.31 89 THR A O 1
ATOM 680 N N . LEU A 1 90 ? 6.275 -2.177 3.951 1.00 86.06 90 LEU A N 1
ATOM 681 C CA . LEU A 1 90 ? 5.248 -3.200 4.187 1.00 86.06 90 LEU A CA 1
ATOM 682 C C . LEU A 1 90 ? 5.676 -4.220 5.249 1.00 86.06 90 LEU A C 1
ATOM 684 O O . LEU A 1 90 ? 4.924 -4.466 6.193 1.00 86.06 90 LEU A O 1
ATOM 688 N N . LEU A 1 91 ? 6.897 -4.750 5.158 1.00 84.94 91 LEU A N 1
ATOM 689 C CA . LEU A 1 91 ? 7.436 -5.701 6.136 1.00 84.94 91 LEU A CA 1
ATOM 690 C C . LEU A 1 91 ? 7.543 -5.106 7.546 1.00 84.94 91 LEU A C 1
ATOM 692 O O . LEU A 1 91 ? 7.306 -5.813 8.518 1.00 84.94 91 LEU A O 1
ATOM 696 N N . SER A 1 92 ? 7.842 -3.812 7.682 1.00 81.94 92 SER A N 1
ATOM 697 C CA . SER A 1 92 ? 7.888 -3.148 8.995 1.00 81.94 92 SER A CA 1
ATOM 698 C C . SER A 1 92 ? 6.514 -2.997 9.666 1.00 81.94 92 SER A C 1
ATOM 700 O O . SER A 1 92 ? 6.428 -2.897 10.892 1.00 81.94 92 SER A O 1
ATOM 702 N N . ILE A 1 93 ? 5.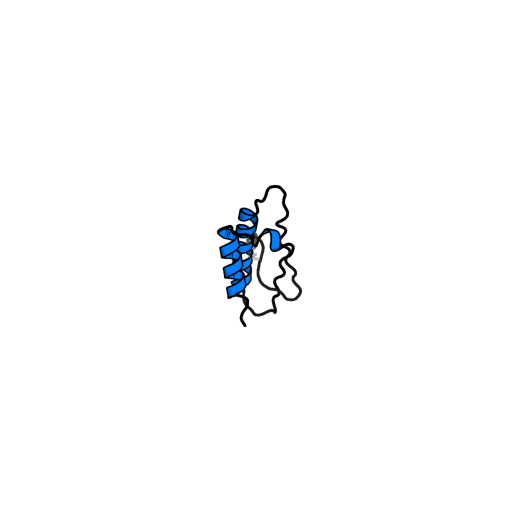437 -2.973 8.873 1.00 78.19 93 ILE A N 1
ATOM 703 C CA . ILE A 1 93 ? 4.054 -2.825 9.353 1.00 78.19 93 ILE A CA 1
ATOM 704 C C . ILE A 1 93 ? 3.475 -4.180 9.742 1.00 78.19 93 ILE A C 1
ATOM 706 O O . ILE A 1 93 ? 2.709 -4.265 10.705 1.00 78.19 93 ILE A O 1
ATOM 710 N N . VAL A 1 94 ? 3.827 -5.228 8.991 1.00 72.38 94 VAL A N 1
ATOM 711 C CA . VAL A 1 94 ? 3.460 -6.614 9.284 1.00 72.38 94 VAL A CA 1
ATOM 712 C C . VAL A 1 94 ? 4.210 -7.042 10.546 1.00 72.38 94 VAL A C 1
ATOM 714 O O . VAL A 1 94 ? 5.297 -7.608 10.505 1.00 72.38 94 VAL A O 1
ATOM 717 N N . ARG A 1 95 ? 3.638 -6.715 11.704 1.00 63.19 95 ARG A N 1
ATOM 718 C CA . ARG A 1 95 ? 4.094 -7.223 12.995 1.00 63.19 95 ARG A CA 1
ATOM 719 C C . ARG A 1 95 ? 3.635 -8.676 13.127 1.00 63.19 95 ARG A C 1
ATOM 721 O O . ARG A 1 95 ? 2.436 -8.936 13.035 1.00 63.19 95 ARG A O 1
ATOM 728 N N . LEU A 1 96 ? 4.600 -9.582 13.306 1.00 40.16 96 LEU A N 1
ATOM 729 C CA . LEU A 1 96 ? 4.381 -10.905 13.903 1.00 40.16 96 LEU A CA 1
ATOM 730 C C . LEU A 1 96 ? 3.843 -10.757 15.331 1.00 40.16 96 LEU A C 1
ATOM 732 O O . LEU A 1 96 ? 4.306 -9.825 16.032 1.00 40.16 96 LEU A O 1
#

Foldseek 3Di:
DDDDDDDDDDDPDPDDPDPDPDDLADDPPDDDDDDPPDPPQDLLNSLVVVVVVLVSNVPYDPPDDDDDDDDPLVSNCDPDPSNVVSVVSVVVVPDD

Sequence (96 aa):
MRRGGFRGKGKERGKAAVKTGNDWTPEPGRLTIVDLLYPCITSEGACSLFNICLSIFLEQSLNVGRVIVLDEAHKYMNTSAEASTLTNTLLSIVRL

Radius of gyration: 23.68 Å; chains: 1; bounding box: 53×73×42 Å

Organism: Sclerotinia sclerotiorum (strain ATCC 18683 / 1980 / Ss-1) (NCBI:txid665079)

pLDDT: mean 77.69, std 13.44, range [40.16, 91.06]